Protein 1RMD (pdb70)

Nearest PDB structures (foldseek):
  1rmd-assembly1_A-2  TM=1.009E+00  e=1.173E-24  Mus musculus
  3hcs-assembly1_A  TM=9.233E-01  e=1.799E-08  Homo sapiens
  3hcu-assembly1_A  TM=8.836E-01  e=3.910E-08  Homo sapiens
  5vnz-assembly2_D  TM=9.009E-01  e=2.393E-07  Danio rerio
  5vo0-assembly1_A  TM=9.002E-01  e=2.906E-07  Danio rerio

Solvent-accessible surface area: 7876 Å² total; per-residue (Å²): 147,27,60,184,120,17,37,32,35,170,32,14,32,75,146,61,99,79,158,63,36,116,45,0,9,0,59,43,29,130,25,4,5,36,83,16,1,38,4,75,32,155,57,24,0,0,94,95,8,0,70,110,13,11,163,88,155,26,38,131,1,56,51,46,189,148,71,2,99,70,122,51,24,118,71,6,107,140,76,41,36,68,89,4,48,61,9,76,0,89,9,87,38,171,133,28,143,88,85,15,18,32,119,117,19,115,115,24,60,82,70,63,202,122,121,216

B-factor: mean 28.72, std 13.35, range [2.81, 78.48]

Sequence (116 aa):
NCSKIHLSTKLLAVDFPAHFVKSISCQICEHILADPVETSCKHLFCRICILRCLKVMGSYCPSCRYPCFPTDLESPVKSFLNILNSLMVKCPAQDCNEEVSLEKYNHHVSSHKESK

InterPro domains:
  IPR001841 Zinc finger, RING-type [PS50089] (290-329)
  IPR001841 Zinc finger, RING-type [SM00184] (290-328)
  IPR013083 Zinc finger, RING/FYVE/PHD-type [G3DSA:3.30.40.10] (265-350)
  IPR017907 Zinc finger, RING-type, conserved site [PS00518] (305-314)
  IPR018957 Zinc finger, C3HC4 RING-type [PF00097] (290-328)
  IPR019485 V(D)J recombination-activating protein 1, Zinc finger [PF10426] (351-380)
  IPR019485 V(D)J recombination-activating protein 1, Zinc finger [PS51765] (351-380)
  IPR023336 RAG nonamer-binding domain [PF12940] (387-457)
  IPR023336 RAG nonamer-binding domain [PS51487] (389-456)
  IPR024627 V(D)J recombination-activating protein 1 [PTHR11539] (1-1040)
  IPR035714 RAG1 importin-binding [PF12560] (12-288)
  IPR036236 Zinc finger C2H2 superfamily [SSF57667] (351-380)
  IPR058552 V(D)J recombination-activating protein 1, DNA-binding domain [PF26024] (459-517)
  IPR058553 V(D)J recombination-activating protein 1, pre-RNase H domain [PF26025] (518-591)
  IPR058554 V(D)J recombination-activating protein 1, RNase H domain [PF26100] (593-723)
  IPR058555 V(D)J recombination-activating protein 1, ZnC2 domain [PF26101] (725-787)
  IPR058556 V(D)J recombination-activating protein 1, ZnH2 domain [PF26104] (789-951)
  IPR05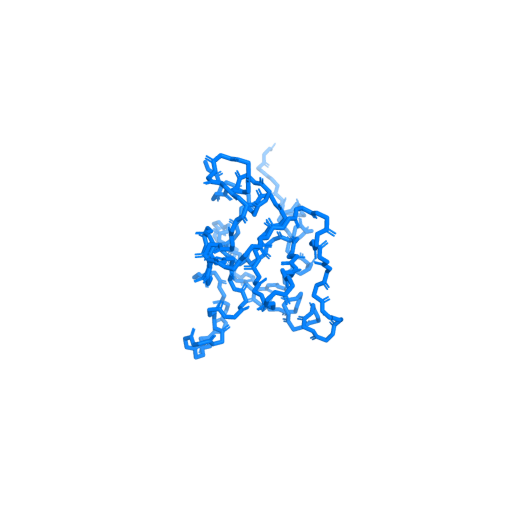8557 V(D)J recombination-activating protein 1, C-terminal domain [PF26105] (959-1012)
  IPR058558 V(D)J recombination-activating protein 1, RING finger, HC subclass [cd16530] (286-331)

GO terms:
  GO:0045582 positive regulation of T cell differentiation (P, IMP)
  GO:0004842 ubiquitin-protein transferase activity (F, IDA)
  GO:0005634 nucleus (C, IDA)
  GO:0008270 zinc ion binding (F, IDA)
  GO:0042393 histone binding (F, IDA)
  GO:0042803 protein homodimerization activity (F, IDA)
  GO:0043565 sequence-specific DNA binding (F, IDA)
  GO:0051865 protein autoubiquitination (P, IDA)
  GO:0002331 pre-B cell allelic exclusion (P, IMP)
  GO:0043565 sequence-specific DNA binding (F, IMP)
  GO:0004519 endonuclease activity (F, IMP)
  GO:0030183 B cell differentiation (P, IMP)
  GO:0033077 T cell differentiation in thymus (P, IMP)
  GO:0033151 V(D)J recombination (P, IMP)
  GO:0046872 metal ion binding (F, IMP)
  GO:0005515 protein binding (F, IPI)
  GO:0061630 ubiquitin protein ligase activity (F, IDA)
  GO:0030183 B cell differentiation (P, IDA)
  GO:0043029 T cell homeostasis (P, IGI)
  GO:0045580 regulation of T cell differentiation (P, IGI)

CATH classification: 3.30.40.10 (+1 more: 3.30.160.60)

Foldseek 3Di:
DCPVVFAALVQFPDDDDVVVLVQQAAPQPRTRADCWWAWPVGHIHRLVRVVVCCPVPHQADPVPGHGTDNVRTHGPDPVVVVVSQATWGADPPPPDGDIGGNVCVVVVVVPDDDDD

Radius of gyration: 15.53 Å; Cα contacts (8 Å, |Δi|>4): 153; chains: 1; bounding box: 36×28×44 Å

Structure (mmCIF, N/CA/C/O backbone):
data_1RMD
#
_entry.id   1RMD
#
_cell.length_a   57.580
_cell.length_b   57.580
_cell.length_c   98.430
_cell.angle_alpha   90.00
_cell.angle_beta   90.00
_cell.angle_gamma   120.00
#
_symmetry.space_group_name_H-M   'P 32 2 1'
#
loop_
_entity.id
_entity.type
_entity.pdbx_description
1 polymer RAG1
2 non-polymer 'ZINC ION'
3 water water
#
loop_
_atom_site.group_PDB
_atom_site.id
_atom_site.type_symbol
_atom_site.label_atom_id
_atom_site.label_alt_id
_atom_site.label_comp_id
_atom_site.label_asym_id
_atom_site.label_entity_id
_atom_site.label_seq_id
_atom_site.pdbx_PDB_ins_code
_atom_site.Cartn_x
_atom_site.Cartn_y
_atom_site.Cartn_z
_atom_site.occupancy
_atom_site.B_iso_or_equiv
_atom_site.auth_seq_id
_atom_site.auth_comp_id
_atom_site.auth_asym_id
_atom_site.auth_atom_id
_atom_site.pdbx_PDB_model_num
ATOM 1 N N . ASN A 1 1 ? 0.736 27.946 53.948 1.00 37.25 1 ASN A N 1
ATOM 2 C CA . ASN A 1 1 ? 0.517 27.822 52.473 1.00 36.11 1 ASN A CA 1
ATOM 3 C C . ASN A 1 1 ? -0.262 28.992 51.864 1.00 33.55 1 ASN A C 1
ATOM 4 O O . ASN A 1 1 ? -0.528 29.997 52.539 1.00 33.59 1 ASN A O 1
ATOM 9 N N . CYS A 1 2 ? -0.610 28.869 50.581 1.00 28.40 2 CYS A N 1
ATOM 10 C CA . CYS A 1 2 ? -1.380 29.916 49.897 1.00 28.25 2 CYS A CA 1
ATOM 11 C C . CYS A 1 2 ? -2.842 29.920 50.343 1.00 26.42 2 CYS A C 1
ATOM 12 O O . CYS A 1 2 ? -3.631 30.761 49.917 1.00 27.83 2 CYS A O 1
ATOM 15 N N . SER A 1 3 ? -3.192 28.949 51.180 1.00 25.33 3 SER A N 1
ATOM 16 C CA . SER A 1 3 ? -4.537 28.800 51.725 1.00 25.26 3 SER A CA 1
ATOM 17 C C . SER A 1 3 ? -4.828 29.958 52.680 1.00 24.36 3 SER A C 1
ATOM 18 O O . SER A 1 3 ? -5.990 30.273 52.955 1.00 24.59 3 SER A O 1
ATOM 21 N N . LYS A 1 4 ? -3.765 30.578 53.186 1.00 24.65 4 LYS A N 1
ATOM 22 C CA . LYS A 1 4 ? -3.868 31.729 54.098 1.00 26.89 4 LYS A CA 1
ATOM 23 C C . LYS A 1 4 ? -4.240 32.978 53.319 1.00 27.65 4 LYS A C 1
ATOM 24 O O . LYS A 1 4 ? -4.723 33.954 53.896 1.00 27.77 4 LYS A O 1
ATOM 30 N N . ILE A 1 5 ? -3.965 32.943 52.016 1.00 26.14 5 ILE A N 1
ATOM 31 C CA . ILE A 1 5 ? -4.198 34.069 51.130 1.00 26.27 5 ILE A CA 1
ATOM 32 C C . ILE A 1 5 ? -5.186 33.814 49.995 1.00 26.60 5 ILE A C 1
ATOM 33 O O . ILE A 1 5 ? -5.635 34.767 49.335 1.00 21.76 5 ILE A O 1
ATOM 38 N N . HIS A 1 6 ? -5.517 32.540 49.771 1.00 25.18 6 HIS A N 1
ATOM 39 C CA . HIS A 1 6 ? -6.431 32.157 48.697 1.00 22.43 6 HIS A CA 1
ATOM 40 C C . HIS A 1 6 ? -7.803 31.677 49.167 1.00 20.05 6 HIS A C 1
ATOM 41 O O . HIS A 1 6 ? -7.946 31.192 50.281 1.00 14.95 6 HIS A O 1
ATOM 48 N N . LEU A 1 7 ? -8.815 31.839 48.318 1.00 15.72 7 LEU A N 1
ATOM 49 C CA . LEU A 1 7 ? -10.157 31.405 48.662 1.00 20.87 7 LEU A CA 1
ATOM 50 C C . LEU A 1 7 ? -10.457 29.988 48.136 1.00 21.13 7 LEU A C 1
ATOM 51 O O . LEU A 1 7 ? -10.072 29.643 47.015 1.00 20.29 7 LEU A O 1
ATOM 56 N N . SER A 1 8 ? -11.105 29.168 48.966 1.00 16.69 8 SER A N 1
ATOM 57 C CA . SER A 1 8 ? -11.479 27.798 48.601 1.00 14.82 8 SER A CA 1
ATOM 58 C C . SER A 1 8 ? -12.720 27.839 47.729 1.00 17.01 8 SER A C 1
ATOM 59 O O . SER A 1 8 ? -13.635 28.642 47.978 1.00 18.20 8 SER A O 1
ATOM 62 N N . THR A 1 9 ? -12.794 26.958 46.736 1.00 14.02 9 THR A N 1
ATOM 63 C CA . THR A 1 9 ? -13.961 26.958 45.877 1.00 14.95 9 THR A CA 1
ATOM 64 C C . THR A 1 9 ? -15.260 26.583 46.626 1.00 17.29 9 THR A C 1
ATOM 65 O O . THR A 1 9 ? -16.373 26.810 46.127 1.00 19.28 9 THR A O 1
ATOM 69 N N . LYS A 1 10 ? -15.145 26.061 47.838 1.00 16.13 10 LYS A N 1
ATOM 70 C CA . LYS A 1 10 ? -16.353 25.698 48.550 1.00 21.31 10 LYS A CA 1
ATOM 71 C C . LYS A 1 10 ? -17.042 26.947 49.091 1.00 19.86 10 LYS A C 1
ATOM 72 O O . LYS A 1 10 ? -18.159 26.860 49.595 1.00 21.29 10 LYS 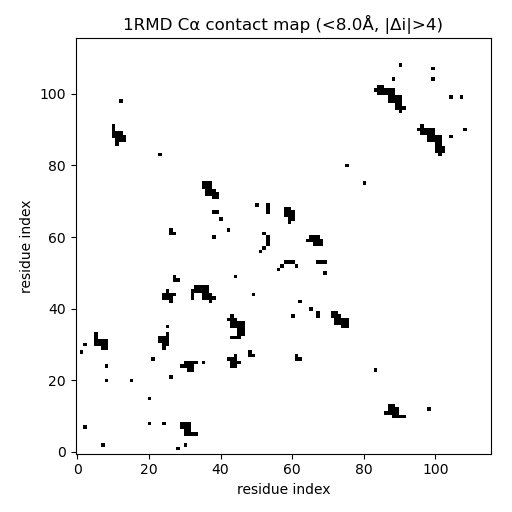A O 1
ATOM 78 N N . LEU A 1 11 ? -16.404 28.113 48.943 1.00 17.01 11 LEU A N 1
ATOM 79 C CA . LEU A 1 11 ? -17.018 29.358 49.388 1.00 16.12 11 LEU A CA 1
ATOM 80 C C . LEU A 1 11 ? -17.931 29.934 48.303 1.00 20.10 11 LEU A C 1
ATOM 81 O O . LEU A 1 11 ? -18.604 30.946 48.521 1.00 15.13 11 LEU A O 1
ATOM 86 N N . LEU A 1 12 ? -17.952 29.293 47.130 1.00 21.46 12 LEU A N 1
ATOM 87 C CA . LEU A 1 12 ? -18.799 29.750 46.024 1.00 19.76 12 LEU A CA 1
ATOM 88 C C . LEU A 1 12 ? -20.258 29.611 46.414 1.00 22.19 12 LEU A C 1
ATOM 89 O O . LEU A 1 12 ? -20.693 28.546 46.865 1.00 18.17 12 LEU A O 1
ATOM 94 N N . ALA A 1 13 ? -21.016 30.681 46.210 1.00 21.09 13 ALA A N 1
ATOM 95 C CA . ALA A 1 13 ? -22.434 30.692 46.526 1.00 23.83 13 ALA A CA 1
ATOM 96 C C . ALA A 1 13 ? -23.206 29.716 45.653 1.00 25.32 13 ALA A C 1
ATOM 97 O O . ALA A 1 13 ? -24.001 28.914 46.136 1.00 27.91 13 ALA A O 1
ATOM 99 N N . VAL A 1 14 ? -22.959 29.789 44.358 1.00 24.82 14 VAL A N 1
ATOM 100 C CA . VAL A 1 14 ? -23.652 28.954 43.399 1.00 25.61 14 VAL A CA 1
ATOM 101 C C . VAL A 1 14 ? -23.058 27.569 43.247 1.00 24.14 14 VAL A C 1
ATOM 102 O O . VAL A 1 14 ? -21.842 27.409 43.246 1.00 25.49 14 VAL A O 1
ATOM 106 N N . ASP A 1 15 ? -23.925 26.580 43.060 1.00 22.37 15 ASP A N 1
ATOM 107 C CA . ASP A 1 15 ? -23.492 25.199 42.858 1.00 24.36 15 ASP A CA 1
ATOM 108 C C . ASP A 1 15 ? -23.260 24.916 41.355 1.00 23.63 15 ASP A C 1
ATOM 109 O O . ASP A 1 15 ? -24.094 24.284 40.681 1.00 25.06 15 ASP A O 1
ATOM 114 N N . PHE A 1 16 ? -22.118 25.354 40.835 1.00 19.65 16 PHE A N 1
ATOM 115 C CA . PHE A 1 16 ? -21.792 25.184 39.412 1.00 18.42 16 PHE A CA 1
ATOM 116 C C . PHE A 1 16 ? -21.395 23.749 39.012 1.00 17.84 16 PHE A C 1
ATOM 117 O O . PHE A 1 16 ? -21.055 22.930 39.880 1.00 16.49 16 PHE A O 1
ATOM 125 N N . PRO A 1 17 ? -21.451 23.414 37.691 1.00 15.95 17 PRO A N 1
ATOM 126 C CA . PRO A 1 17 ? -21.067 22.067 37.192 1.00 9.51 17 PRO A CA 1
ATOM 127 C C . PRO A 1 17 ? -19.575 21.907 37.512 1.00 13.85 17 PRO A C 1
ATOM 128 O O . PRO A 1 17 ? -18.854 22.914 37.570 1.00 14.71 17 PRO A O 1
ATOM 132 N N . ALA A 1 18 ? -19.106 20.677 37.727 1.00 11.55 18 ALA A N 1
ATOM 133 C CA . ALA A 1 18 ? -17.702 20.468 38.119 1.00 13.58 18 ALA A CA 1
ATOM 134 C C . ALA A 1 18 ? -16.620 20.945 37.149 1.00 12.16 18 ALA A C 1
ATOM 135 O O . ALA A 1 18 ? -15.547 21.409 37.594 1.00 11.21 18 ALA A O 1
ATOM 137 N N . HIS A 1 19 ? -16.872 20.833 35.846 1.00 4.09 19 HIS A N 1
ATOM 138 C CA . HIS A 1 19 ? -15.852 21.259 34.893 1.00 6.69 19 HIS A CA 1
ATOM 139 C C . HIS A 1 19 ? -15.730 22.774 34.877 1.00 9.50 19 HIS A C 1
ATOM 140 O O . HIS A 1 19 ? -14.634 23.300 34.702 1.00 13.04 19 HIS A O 1
ATOM 147 N N . PHE A 1 20 ? -16.824 23.473 35.162 1.00 8.11 20 PHE A N 1
ATOM 148 C CA . PHE A 1 20 ? -16.767 24.922 35.196 1.00 13.45 20 PHE A CA 1
ATOM 149 C C . PHE A 1 20 ? -15.997 25.352 36.453 1.00 14.14 20 PHE A C 1
ATOM 150 O O . PHE A 1 20 ? -15.194 26.282 36.402 1.00 13.12 20 PHE A O 1
ATOM 158 N N . VAL A 1 21 ? -16.253 24.682 37.573 1.00 12.16 21 VAL A N 1
ATOM 159 C CA . VAL A 1 21 ? -15.570 24.996 38.811 1.00 13.87 21 VAL A CA 1
ATOM 160 C C . VAL A 1 21 ? -14.059 24.831 38.618 1.00 19.59 21 VAL A C 1
ATOM 161 O O . VAL A 1 21 ? -13.233 25.612 39.139 1.00 15.82 21 VAL A O 1
ATOM 165 N N . LYS A 1 22 ? -13.713 23.783 37.880 1.00 18.69 22 LYS A N 1
ATOM 166 C CA . LYS A 1 22 ? -12.330 23.463 37.587 1.00 19.48 22 LYS A CA 1
ATOM 167 C C . LYS A 1 22 ? -11.679 24.575 36.725 1.00 19.02 22 LYS A C 1
ATOM 168 O O . LYS A 1 22 ? -10.495 24.933 36.920 1.00 10.21 22 LYS A O 1
ATOM 174 N N . SER A 1 23 ? -12.484 25.141 35.815 1.00 14.81 23 SER A N 1
ATOM 175 C CA . SER A 1 23 ? -12.033 26.192 34.902 1.00 15.27 23 SER A CA 1
ATOM 176 C C . SER A 1 23 ? -11.653 27.479 35.607 1.00 15.56 23 SER A C 1
ATOM 177 O O . SER A 1 23 ? -10.838 28.218 35.098 1.00 9.87 23 SER A O 1
ATOM 180 N N . ILE A 1 24 ? -12.270 27.772 36.750 1.00 14.87 24 ILE A N 1
ATOM 181 C CA . ILE A 1 24 ? -11.922 28.993 37.466 1.00 10.74 24 ILE A CA 1
ATOM 182 C C . ILE A 1 24 ? -10.986 28.758 38.656 1.00 12.38 24 ILE A C 1
ATOM 183 O O . ILE A 1 24 ? -10.775 29.659 39.483 1.00 13.44 24 ILE A O 1
ATOM 188 N N . SER A 1 25 ? -10.427 27.546 38.727 1.00 11.49 25 SER A N 1
ATOM 189 C CA . SER A 1 25 ? -9.492 27.156 39.790 1.00 15.12 25 SER A CA 1
ATOM 190 C C . SER A 1 25 ? -8.010 27.110 39.327 1.00 14.28 25 SER A C 1
ATOM 191 O O . SER A 1 25 ? -7.709 26.885 38.159 1.00 13.70 25 SER A O 1
ATOM 194 N N . CYS A 1 26 ? -7.093 27.347 40.253 1.00 15.10 26 CYS A N 1
ATOM 195 C CA . CYS A 1 26 ? -5.668 27.287 39.953 1.00 17.94 26 CYS A CA 1
ATOM 196 C C . CYS A 1 26 ? -5.309 25.814 39.806 1.00 18.73 26 CYS A C 1
ATOM 197 O O . CYS A 1 26 ? -5.532 25.030 40.716 1.00 18.49 26 CYS A O 1
ATOM 200 N N . GLN A 1 27 ? -4.737 25.436 38.667 1.00 26.19 27 GLN A N 1
ATOM 201 C CA . GLN A 1 27 ? -4.403 24.027 38.423 1.00 26.18 27 GLN A CA 1
ATOM 202 C C . GLN A 1 27 ? -3.303 23.405 39.287 1.00 25.49 27 GLN A C 1
ATOM 203 O O . GLN A 1 27 ? -3.081 22.195 39.229 1.00 26.55 27 GLN A O 1
ATOM 209 N N . ILE A 1 28 ? -2.654 24.237 40.103 1.00 23.88 28 ILE A N 1
ATOM 210 C CA . ILE A 1 28 ? -1.632 23.791 41.058 1.00 19.87 28 ILE A CA 1
ATOM 211 C C . ILE A 1 28 ? -2.243 23.732 42.472 1.00 16.76 28 ILE A C 1
ATOM 212 O O . ILE A 1 28 ? -2.452 22.670 43.009 1.00 16.39 28 ILE A O 1
ATOM 217 N N . CYS A 1 29 ? -2.602 24.882 43.023 1.00 19.20 29 CYS A N 1
ATOM 218 C CA . CYS A 1 29 ? -3.154 24.959 44.361 1.00 19.74 29 CYS A CA 1
ATOM 219 C C . CYS A 1 29 ? -4.640 24.635 44.509 1.00 22.70 29 CYS A C 1
ATOM 220 O O . CYS A 1 29 ? -5.101 24.404 45.626 1.00 28.44 29 CYS A O 1
ATOM 223 N N . GLU A 1 30 ? -5.389 24.619 43.407 1.00 22.26 30 GLU A N 1
ATOM 224 C CA . GLU A 1 30 ? -6.834 24.320 43.438 1.00 21.68 30 GLU A CA 1
ATOM 225 C C . GLU A 1 30 ? -7.766 25.358 44.070 1.00 20.23 30 GLU A C 1
ATOM 226 O O . GLU A 1 30 ? -8.969 25.140 44.201 1.00 19.73 30 GLU A O 1
ATOM 232 N N . HIS A 1 31 ? -7.225 26.494 44.470 1.00 18.27 31 HIS A N 1
ATOM 233 C CA . HIS A 1 31 ? -8.075 27.527 45.049 1.00 20.61 31 HIS A CA 1
ATOM 234 C C . HIS A 1 31 ? -8.700 28.317 43.897 1.00 19.02 31 HIS A C 1
ATOM 235 O O . HIS A 1 31 ? -8.405 28.037 42.722 1.00 20.78 31 HIS A O 1
ATOM 242 N N . ILE A 1 32 ? -9.596 29.254 44.214 1.00 13.80 32 ILE A N 1
ATOM 243 C CA . ILE A 1 32 ? -10.150 30.108 43.160 1.00 16.38 32 ILE A CA 1
ATOM 244 C C . ILE A 1 32 ? -8.932 30.925 42.662 1.00 19.63 32 ILE A C 1
ATOM 245 O O . ILE A 1 32 ? -8.165 31.474 43.477 1.00 16.35 32 ILE A O 1
ATOM 250 N N . LEU A 1 33 ? -8.707 30.958 41.352 1.00 18.06 33 LEU A N 1
ATOM 251 C CA . LEU A 1 33 ? -7.554 31.704 40.813 1.00 19.44 33 LEU A CA 1
ATOM 252 C C . LEU A 1 33 ? -7.363 33.088 41.448 1.00 17.05 33 LEU A C 1
ATOM 253 O O . LEU A 1 33 ? -8.299 33.892 41.526 1.00 15.30 33 LEU A O 1
ATOM 258 N N . ALA A 1 34 ? -6.150 33.366 41.898 1.00 13.30 34 ALA A N 1
ATOM 259 C CA . ALA A 1 34 ? -5.869 34.673 42.479 1.00 18.80 34 ALA A CA 1
ATOM 260 C C . ALA A 1 34 ? -4.801 35.234 41.573 1.00 15.86 34 ALA A C 1
ATOM 261 O O . ALA A 1 34 ? -3.718 34.671 41.507 1.00 24.18 34 ALA A O 1
ATOM 263 N N . ASP A 1 35 ? -5.107 36.315 40.858 1.00 20.29 35 ASP A N 1
ATOM 264 C CA . ASP A 1 35 ? -4.176 36.951 39.896 1.00 20.17 35 ASP A CA 1
ATOM 265 C C . ASP A 1 35 ? -3.783 35.914 38.870 1.00 20.39 35 ASP A C 1
ATOM 266 O O . ASP A 1 35 ? -2.612 35.524 38.779 1.00 22.70 35 ASP A O 1
ATOM 271 N N . PRO A 1 36 ? -4.756 35.443 38.066 1.00 21.38 36 PRO A N 1
ATOM 272 C CA . PRO A 1 36 ? -4.501 34.417 37.041 1.00 18.55 36 PRO A CA 1
ATOM 273 C C . PRO A 1 36 ? -3.610 34.824 35.890 1.00 18.95 36 PRO A C 1
ATOM 274 O O . PRO A 1 36 ? -3.603 35.973 35.480 1.00 21.40 36 PRO A O 1
ATOM 278 N N . VAL A 1 37 ? -2.799 33.882 35.428 1.00 20.68 37 VAL A N 1
ATOM 279 C CA . VAL A 1 37 ? -1.947 34.084 34.255 1.00 21.35 37 VAL A CA 1
ATOM 280 C C . VAL A 1 37 ? -2.174 32.846 33.423 1.00 21.04 37 VAL A C 1
ATOM 281 O O . VAL A 1 37 ? -2.422 31.749 33.959 1.00 23.19 37 VAL A O 1
ATOM 285 N N . GLU A 1 38 ? -2.061 33.012 32.116 1.00 17.58 38 GLU A N 1
ATOM 286 C CA . GLU A 1 38 ? -2.278 31.936 31.175 1.00 19.30 38 GLU A CA 1
ATOM 287 C C . GLU A 1 38 ? -0.993 31.538 30.455 1.00 21.62 38 GLU A C 1
ATOM 288 O O . GLU A 1 38 ? -0.243 32.397 29.950 1.00 21.10 38 GLU A O 1
ATOM 294 N N . THR A 1 39 ? -0.738 30.232 30.447 1.00 21.55 39 THR A N 1
ATOM 295 C CA . THR A 1 39 ? 0.425 29.668 29.779 1.00 19.90 39 THR A CA 1
ATOM 296 C C . THR A 1 39 ? 0.146 29.637 28.284 1.00 21.50 39 THR A C 1
ATOM 297 O O . THR A 1 39 ? -1.011 29.753 27.864 1.00 22.45 39 THR A O 1
ATOM 301 N N . SER A 1 40 ? 1.197 29.461 27.483 1.00 22.60 40 SER A N 1
ATOM 302 C CA . SER A 1 40 ? 1.056 29.395 26.025 1.00 23.23 40 SER A CA 1
ATOM 303 C C . SER A 1 40 ? 0.045 28.297 25.658 1.00 23.52 40 SER A C 1
ATOM 304 O O . SER A 1 40 ? -0.776 28.461 24.735 1.00 22.19 40 SER A O 1
ATOM 307 N N . CYS A 1 41 ? 0.026 27.246 26.478 1.00 19.73 41 CYS A N 1
ATOM 308 C CA . CYS A 1 41 ? -0.877 26.124 26.283 1.00 19.74 41 CYS A CA 1
ATOM 309 C C . CYS A 1 41 ? -2.305 26.333 26.836 1.00 19.27 41 CYS A C 1
ATOM 310 O O . CYS A 1 41 ? -3.059 25.371 26.992 1.00 20.45 41 CYS A O 1
ATOM 313 N N . LYS A 1 42 ? -2.668 27.583 27.129 1.00 18.23 42 LYS A N 1
ATOM 314 C CA . LYS A 1 42 ? -4.013 27.943 27.604 1.00 17.75 42 LYS A CA 1
ATOM 315 C C . LYS A 1 42 ? -4.465 27.380 28.951 1.00 19.11 42 LYS A C 1
ATOM 316 O O . LYS A 1 42 ? -5.652 27.147 29.174 1.00 19.36 42 LYS A O 1
ATOM 322 N N . HIS A 1 43 ? -3.526 27.142 29.845 1.00 18.89 43 HIS A N 1
ATOM 323 C CA . HIS A 1 43 ? -3.867 26.644 31.152 1.00 13.21 43 HIS A CA 1
ATOM 324 C C . HIS A 1 43 ? -3.701 27.762 32.182 1.00 17.36 43 HIS A C 1
ATOM 325 O O . HIS A 1 43 ? -2.844 28.627 32.026 1.00 14.21 43 HIS A O 1
ATOM 332 N N . LEU A 1 44 ? -4.509 27.730 33.244 1.00 16.82 44 LEU A N 1
ATOM 333 C CA . LEU A 1 44 ? -4.480 28.773 34.273 1.00 18.28 44 LEU A CA 1
ATOM 334 C C . LEU A 1 44 ? -3.873 28.426 35.644 1.00 16.73 44 LEU A C 1
ATOM 335 O O . LEU A 1 44 ? -4.034 27.313 36.138 1.00 19.42 44 LEU A O 1
ATOM 340 N N . PHE A 1 45 ? -3.162 29.387 36.234 1.00 15.07 45 PHE A N 1
ATOM 341 C CA . PHE A 1 45 ? -2.525 29.248 37.562 1.00 17.27 45 PHE A CA 1
ATOM 342 C C . PHE A 1 45 ? -2.378 30.640 38.184 1.00 18.21 45 PHE A C 1
ATOM 343 O O . PHE A 1 45 ? -2.218 31.630 37.460 1.00 19.09 45 PHE A O 1
ATOM 351 N N . CYS A 1 46 ? -2.420 30.719 39.519 1.00 20.99 46 CYS A N 1
ATOM 352 C CA . CYS A 1 46 ? -2.234 32.000 40.216 1.00 20.09 46 CYS A CA 1
ATOM 353 C C . CYS A 1 46 ? -0.801 32.391 39.860 1.00 20.75 46 CYS A C 1
ATOM 354 O O . CYS A 1 46 ? 0.074 31.523 39.862 1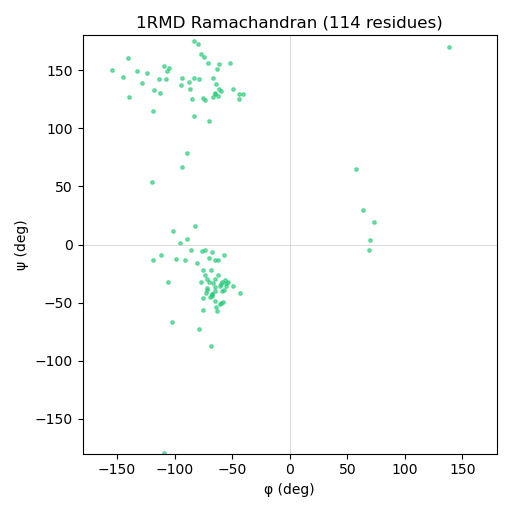.00 20.57 46 CYS A O 1
ATOM 357 N N . ARG A 1 47 ? -0.551 33.668 39.561 1.00 25.00 47 ARG A N 1
ATOM 358 C CA . ARG A 1 47 ? 0.812 34.143 39.234 1.00 26.48 47 ARG A CA 1
ATOM 359 C C . ARG A 1 47 ? 1.910 33.579 40.156 1.00 24.57 47 ARG A C 1
ATOM 360 O O . ARG A 1 47 ? 2.965 33.198 39.675 1.00 26.66 47 ARG A O 1
ATOM 368 N N . ILE A 1 48 ? 1.672 33.497 41.465 1.00 23.36 48 ILE A N 1
ATOM 369 C CA . ILE A 1 48 ? 2.707 32.978 42.343 1.00 27.21 48 ILE A CA 1
ATOM 370 C C . ILE A 1 48 ? 2.853 31.474 42.300 1.00 28.50 48 ILE A C 1
ATOM 371 O O . ILE A 1 48 ? 3.955 30.951 42.464 1.00 34.52 48 ILE A O 1
ATOM 376 N N . CYS A 1 49 ? 1.760 30.761 42.077 1.00 26.91 49 CYS A N 1
ATOM 377 C CA . CYS A 1 49 ? 1.864 29.304 42.086 1.00 25.29 49 CYS A CA 1
ATOM 378 C C . CYS A 1 49 ? 2.685 28.775 40.920 1.00 26.44 49 CYS A C 1
ATOM 379 O O . CYS A 1 49 ? 3.556 27.914 41.101 1.00 25.67 49 CYS A O 1
ATOM 382 N N . ILE A 1 50 ? 2.449 29.347 39.745 1.00 24.93 50 ILE A N 1
ATOM 383 C CA . ILE A 1 50 ? 3.146 28.909 38.546 1.00 27.53 50 ILE A CA 1
ATOM 384 C C . ILE A 1 50 ? 4.648 29.267 38.550 1.00 28.72 50 ILE A C 1
ATOM 385 O O . ILE A 1 50 ? 5.490 28.405 38.303 1.00 26.01 50 ILE A O 1
ATOM 390 N N . LEU A 1 51 ? 4.982 30.494 38.935 1.00 29.33 51 LEU A N 1
ATOM 391 C CA . LEU A 1 51 ? 6.378 30.902 38.963 1.00 31.12 51 LEU A CA 1
ATOM 392 C C . LEU A 1 51 ? 7.209 30.029 39.902 1.00 35.28 51 LEU A C 1
ATOM 393 O O . LEU A 1 51 ? 8.375 29.755 39.628 1.00 34.50 51 LEU A O 1
ATOM 398 N N . ARG A 1 52 ? 6.620 29.575 41.001 1.00 35.46 52 ARG A N 1
ATOM 399 C CA . ARG A 1 52 ? 7.388 28.749 41.910 1.00 38.24 52 ARG A CA 1
ATOM 400 C C . ARG A 1 52 ? 7.621 27.378 41.295 1.00 40.47 52 ARG A C 1
ATOM 401 O O . ARG A 1 52 ? 8.706 26.821 41.419 1.00 42.43 52 ARG A O 1
ATOM 409 N N . CYS A 1 53 ? 6.612 26.845 40.612 1.00 42.51 53 CYS A N 1
ATOM 410 C CA . CYS A 1 53 ? 6.720 25.521 39.990 1.00 43.46 53 CYS A CA 1
ATOM 411 C C . CYS A 1 53 ? 7.727 25.509 38.865 1.00 41.90 53 CYS A C 1
ATOM 412 O O . CYS A 1 53 ? 8.365 24.492 38.611 1.00 40.70 53 CYS A O 1
ATOM 415 N N . LEU A 1 54 ? 7.834 26.637 38.171 1.00 42.28 54 LEU A N 1
ATOM 416 C CA . LEU A 1 54 ? 8.768 26.768 37.063 1.00 44.14 54 LEU A CA 1
ATOM 417 C C . LEU A 1 54 ? 10.180 26.792 37.616 1.00 45.97 54 LEU A C 1
ATOM 418 O O . LEU A 1 54 ? 11.114 26.286 36.988 1.00 48.06 54 LEU A O 1
ATOM 423 N N . LYS A 1 55 ? 10.319 27.340 38.818 1.00 45.56 55 LYS A N 1
ATOM 424 C CA . LYS A 1 55 ? 11.620 27.400 39.451 1.00 46.97 55 LYS A CA 1
ATOM 425 C C . LYS A 1 55 ? 11.981 26.033 40.055 1.00 45.18 55 LYS A C 1
ATOM 426 O O . LYS A 1 55 ? 12.724 25.260 39.464 1.00 45.07 55 LYS A O 1
ATOM 432 N N . VAL A 1 56 ? 11.334 25.674 41.151 1.00 43.22 56 VAL A N 1
ATOM 433 C CA . VAL A 1 56 ? 11.646 24.424 41.825 1.00 42.41 56 VAL A CA 1
ATOM 434 C C . VAL A 1 56 ? 11.429 23.117 41.080 1.00 41.23 56 VAL A C 1
ATOM 435 O O . VAL A 1 56 ? 12.112 22.142 41.367 1.00 42.68 56 VAL A O 1
ATOM 439 N N . MET A 1 57 ? 10.520 23.091 40.111 1.00 42.94 57 MET A N 1
ATOM 440 C CA . MET A 1 57 ? 10.228 21.849 39.384 1.00 45.44 57 MET A CA 1
ATOM 441 C C . MET A 1 57 ? 10.748 21.717 37.956 1.00 44.98 57 MET A C 1
ATOM 442 O O . MET A 1 57 ? 11.046 20.610 37.500 1.00 46.05 57 MET A O 1
ATOM 447 N N . GLY A 1 58 ? 10.829 22.827 37.236 1.00 41.32 58 GLY A N 1
ATOM 448 C CA . GLY A 1 58 ? 11.302 22.749 35.873 1.00 37.27 58 GLY A CA 1
ATOM 449 C C . GLY A 1 58 ? 10.476 23.635 34.975 1.00 36.38 58 GLY A C 1
ATOM 450 O O . GLY A 1 58 ? 9.436 24.162 35.383 1.00 36.50 58 GLY A O 1
ATOM 451 N N . SER A 1 59 ? 10.941 23.798 33.744 1.00 33.03 59 SER A N 1
ATOM 452 C CA . SER A 1 59 ? 10.250 24.636 32.792 1.00 32.83 59 SER A CA 1
ATOM 453 C C . SER A 1 59 ? 9.283 23.853 31.914 1.00 32.98 59 SER A C 1
ATOM 454 O O . SER A 1 59 ? 9.468 23.725 30.698 1.00 31.09 59 SER A O 1
ATOM 457 N N . TYR A 1 60 ? 8.248 23.336 32.578 1.00 31.06 60 TYR A N 1
ATOM 458 C CA . TYR A 1 60 ? 7.176 22.566 31.961 1.00 29.69 60 TYR A CA 1
ATOM 459 C C . TYR A 1 60 ? 5.845 22.846 32.658 1.00 26.56 60 TYR A C 1
ATOM 460 O O . TYR A 1 60 ? 5.809 23.033 33.879 1.00 20.68 60 TYR A O 1
ATOM 469 N N . CYS A 1 61 ? 4.757 22.863 31.888 1.00 24.79 61 CYS A N 1
ATOM 470 C CA . CYS A 1 61 ? 3.415 23.127 32.424 1.00 19.81 61 CYS A CA 1
ATOM 471 C C . CYS A 1 61 ? 2.954 22.023 33.345 1.00 18.29 61 CYS A C 1
ATOM 472 O O . CYS A 1 61 ? 2.933 20.854 32.963 1.00 16.57 61 CYS A O 1
ATOM 475 N N . PRO A 1 62 ? 2.527 22.378 34.567 1.00 19.09 62 PRO A N 1
ATOM 476 C CA . PRO A 1 62 ? 2.062 21.358 35.516 1.00 20.38 62 PRO A CA 1
ATOM 477 C C . PRO A 1 62 ? 0.873 20.540 34.967 1.00 21.58 62 PRO A C 1
ATOM 478 O O . PRO A 1 62 ? 0.738 19.355 35.275 1.00 20.98 62 PRO A O 1
ATOM 482 N N . SER A 1 63 ? 0.027 21.175 34.152 1.00 22.27 63 SER A N 1
ATOM 483 C CA . SER A 1 63 ? -1.141 20.516 33.572 1.00 21.56 63 SER A CA 1
ATOM 484 C C . SER A 1 63 ? -0.806 19.559 32.443 1.00 25.34 63 SER A C 1
ATOM 485 O O . SER A 1 63 ? -1.155 18.374 32.508 1.00 26.08 63 SER A O 1
ATOM 488 N N . CYS A 1 64 ? -0.119 20.067 31.417 1.00 23.17 64 CYS A N 1
ATOM 489 C CA . CYS A 1 64 ? 0.198 19.247 30.253 1.00 21.55 64 CYS A CA 1
ATOM 490 C C . CYS A 1 64 ? 1.647 18.865 29.990 1.00 23.11 64 CYS A C 1
ATOM 491 O O . CYS A 1 64 ? 1.922 18.054 29.100 1.00 23.72 64 CYS A O 1
ATOM 494 N N . ARG A 1 65 ? 2.573 19.461 30.739 1.00 30.01 65 ARG A N 1
ATOM 495 C CA . ARG A 1 65 ? 4.011 19.156 30.629 1.00 30.85 65 ARG A CA 1
ATOM 496 C C . ARG A 1 65 ? 4.692 19.692 29.386 1.00 30.50 65 ARG A C 1
ATOM 497 O O . ARG A 1 65 ? 5.755 19.207 28.994 1.00 31.90 65 ARG A O 1
ATOM 505 N N . TYR A 1 66 ? 4.074 20.678 28.753 1.00 31.64 66 TYR A N 1
ATOM 506 C CA . TYR A 1 66 ? 4.632 21.292 27.540 1.00 33.68 66 TYR A CA 1
ATOM 507 C C . TYR A 1 66 ? 5.565 22.408 28.043 1.00 29.63 66 TYR A C 1
ATOM 508 O O . TYR A 1 66 ? 5.255 23.074 29.033 1.00 26.36 66 TYR A O 1
ATOM 517 N N . PRO A 1 67 ? 6.738 22.590 27.402 1.00 29.14 67 PRO A N 1
ATOM 518 C CA . PRO A 1 67 ? 7.694 23.631 27.818 1.00 27.79 67 PRO A CA 1
ATOM 519 C C . PRO A 1 67 ? 6.998 24.942 28.202 1.00 26.09 67 PRO A C 1
ATOM 520 O O . PRO A 1 67 ? 6.162 25.442 27.459 1.00 26.65 67 PRO A O 1
ATOM 524 N N . CYS A 1 68 ? 7.342 25.469 29.376 1.00 26.58 68 CYS A N 1
ATOM 525 C CA . CYS A 1 68 ? 6.721 26.673 29.903 1.00 27.32 68 CYS A CA 1
ATOM 526 C C . CYS A 1 68 ? 7.699 27.637 30.580 1.00 26.69 68 CYS A C 1
ATOM 527 O O . CYS A 1 68 ? 8.406 27.266 31.507 1.00 27.41 68 CYS A O 1
ATOM 530 N N . PHE A 1 69 ? 7.683 28.899 30.161 1.00 28.36 69 PHE A N 1
ATOM 531 C CA . PHE A 1 69 ? 8.584 29.892 30.728 1.00 30.91 69 PHE A CA 1
ATOM 532 C C . PHE A 1 69 ? 7.874 31.103 31.300 1.00 31.05 69 PHE A C 1
ATOM 533 O O . PHE A 1 69 ? 6.831 31.508 30.788 1.00 35.31 69 PHE A O 1
ATOM 541 N N . PRO A 1 70 ? 8.429 31.702 32.371 1.00 28.82 70 PRO A N 1
ATOM 542 C CA . PRO A 1 70 ? 7.874 32.887 33.040 1.00 30.13 70 PRO A CA 1
ATOM 543 C C . PRO A 1 70 ? 7.525 33.986 32.061 1.00 31.50 70 PRO A C 1
ATOM 544 O O . PRO A 1 70 ? 6.501 34.659 32.193 1.00 32.13 70 PRO A O 1
ATOM 548 N N . THR A 1 71 ? 8.351 34.092 31.031 1.00 31.78 71 THR A N 1
ATOM 549 C CA . THR A 1 71 ? 8.182 35.082 29.990 1.00 29.38 71 THR A CA 1
ATOM 550 C C . THR A 1 71 ? 6.962 34.818 29.084 1.00 29.03 71 THR A C 1
ATOM 551 O O . THR A 1 71 ? 6.535 35.689 28.329 1.00 24.30 71 THR A O 1
ATOM 555 N N . ASP A 1 72 ? 6.377 33.633 29.194 1.00 27.13 72 ASP A N 1
ATOM 556 C CA . ASP A 1 72 ? 5.204 33.272 28.397 1.00 29.51 72 ASP A CA 1
ATOM 557 C C . ASP A 1 72 ? 3.895 33.623 29.116 1.00 30.93 72 ASP A C 1
ATOM 558 O O . ASP A 1 72 ? 2.799 33.605 28.510 1.00 27.24 72 ASP A O 1
ATOM 563 N N . LEU A 1 73 ? 4.013 33.924 30.410 1.00 28.23 73 LEU A N 1
ATOM 564 C CA . LEU A 1 73 ? 2.840 34.183 31.238 1.00 28.33 73 LEU A CA 1
ATOM 565 C C . LEU A 1 73 ? 2.066 35.456 30.984 1.00 26.64 73 LEU A C 1
ATOM 566 O O . LEU A 1 73 ? 2.527 36.544 31.310 1.00 26.81 73 LEU A O 1
ATOM 571 N N . GLU A 1 74 ? 0.894 35.309 30.379 1.00 21.92 74 GLU A N 1
ATOM 572 C CA . GLU A 1 74 ? 0.051 36.448 30.083 1.00 22.24 74 GLU A CA 1
ATOM 573 C C . GLU A 1 74 ? -1.174 36.486 30.958 1.00 22.35 74 GLU A C 1
ATOM 574 O O . GLU A 1 74 ? -1.367 35.635 31.819 1.00 24.58 74 GLU A O 1
ATOM 580 N N . SER A 1 75 ? -2.002 37.495 30.745 1.00 22.82 75 SER A N 1
ATOM 581 C CA . SER A 1 75 ? -3.233 37.615 31.496 1.00 22.14 75 SER A CA 1
ATOM 582 C C . SER A 1 75 ? -4.354 36.958 30.684 1.00 22.64 75 SER A C 1
ATOM 583 O O . SER A 1 75 ? -4.324 36.979 29.457 1.00 18.26 75 SER A O 1
ATOM 586 N N . PRO A 1 76 ? -5.310 36.289 31.352 1.00 20.62 76 PRO A N 1
ATOM 587 C CA . PRO A 1 76 ? -6.406 35.658 30.608 1.00 17.77 76 PRO A CA 1
ATOM 588 C C . PRO A 1 76 ? -7.182 36.754 29.867 1.00 16.67 76 PRO A C 1
ATOM 589 O O . PRO A 1 76 ? -7.212 37.919 30.302 1.00 13.29 76 PRO A O 1
ATOM 593 N N . VAL A 1 77 ? -7.845 36.360 28.788 1.00 11.34 77 VAL A N 1
ATOM 594 C CA . VAL A 1 77 ? -8.646 37.263 27.983 1.00 14.67 77 VAL A CA 1
ATOM 595 C C . VAL A 1 77 ? -9.620 38.019 28.914 1.00 18.65 77 VAL A C 1
ATOM 596 O O . VAL A 1 77 ? -9.973 37.527 29.983 1.00 20.56 77 VAL A O 1
ATOM 600 N N . LYS A 1 78 ? -10.077 39.193 28.496 1.00 24.24 78 LYS A N 1
ATOM 601 C CA . LYS A 1 78 ? -10.962 40.016 29.327 1.00 23.92 78 LYS A CA 1
ATOM 602 C C . LYS A 1 78 ? -12.268 39.351 29.750 1.00 24.57 78 LYS A C 1
ATOM 603 O O . LYS A 1 78 ? -12.639 39.402 30.930 1.00 24.17 78 LYS A O 1
ATOM 609 N N . SER A 1 79 ? -12.975 38.770 28.774 1.00 23.81 79 SER A N 1
ATOM 610 C CA . SER A 1 79 ? -14.257 38.091 29.019 1.00 23.41 79 SER A CA 1
ATOM 611 C C . SER A 1 79 ? -14.163 36.994 30.051 1.00 22.05 79 SER A C 1
ATOM 612 O O . SER A 1 79 ? -15.150 36.707 30.721 1.00 24.71 79 SER A O 1
ATOM 615 N N . PHE A 1 80 ? -13.005 36.343 30.143 1.00 19.55 80 PHE A N 1
ATOM 616 C CA . PHE A 1 80 ? -12.838 35.299 31.150 1.00 19.16 80 PHE A CA 1
ATOM 617 C C . PHE A 1 80 ? -12.671 35.984 32.486 1.00 19.28 80 PHE A C 1
ATOM 618 O O . PHE A 1 80 ? -13.284 35.595 33.476 1.00 21.01 80 PHE A O 1
ATOM 626 N N . LEU A 1 81 ? -11.831 37.012 32.516 1.00 21.19 81 LEU A N 1
ATOM 627 C CA . LEU A 1 81 ? -11.635 37.761 33.751 1.00 19.00 81 LEU A CA 1
ATOM 628 C C . LEU A 1 81 ? -12.958 38.285 34.296 1.00 21.01 81 LEU A C 1
ATOM 629 O O . LEU A 1 81 ? -13.148 38.335 35.509 1.00 18.13 81 LEU A O 1
ATOM 634 N N . ASN A 1 82 ? -13.865 38.679 33.403 1.00 19.94 82 ASN A N 1
ATOM 635 C CA . ASN A 1 82 ? -15.165 39.195 33.829 1.00 23.79 82 ASN A CA 1
ATOM 636 C C . ASN A 1 82 ? -16.023 38.153 34.538 1.00 24.83 82 ASN A C 1
ATOM 637 O O . ASN A 1 82 ? -16.707 38.468 35.517 1.00 23.24 82 ASN A O 1
ATOM 642 N N . ILE A 1 83 ? -15.995 36.919 34.029 1.00 21.10 83 ILE A N 1
ATOM 643 C CA . ILE A 1 83 ? -16.761 35.813 34.604 1.00 17.8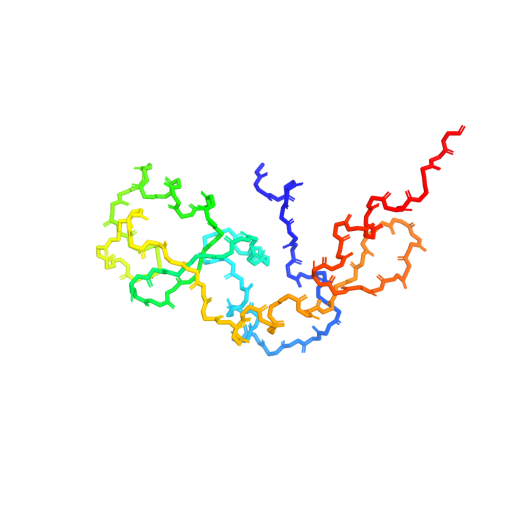3 83 ILE A CA 1
ATOM 644 C C . ILE A 1 83 ? -16.198 35.447 35.995 1.00 19.80 83 ILE A C 1
ATOM 645 O O . ILE A 1 83 ? -16.929 35.305 36.991 1.00 18.49 83 ILE A O 1
ATOM 650 N N . LEU A 1 84 ? -14.877 35.380 36.060 1.00 21.12 84 LEU A N 1
ATOM 651 C CA . LEU A 1 84 ? -14.164 35.077 37.286 1.00 21.52 84 LEU A CA 1
ATOM 652 C C . LEU A 1 84 ? -14.381 36.164 38.337 1.00 21.27 84 LEU A C 1
ATOM 653 O O . LEU A 1 84 ? -14.793 35.870 39.447 1.00 25.42 84 LEU A O 1
ATOM 658 N N . ASN A 1 85 ? -14.108 37.416 37.982 1.00 23.83 85 ASN A N 1
ATOM 659 C CA . ASN A 1 85 ? -14.250 38.539 38.921 1.00 25.37 85 ASN A CA 1
ATOM 660 C C . ASN A 1 85 ? -15.672 38.786 39.443 1.00 26.61 85 ASN A C 1
ATOM 661 O O . ASN A 1 85 ? -15.857 39.519 40.429 1.00 25.78 85 ASN A O 1
ATOM 666 N N . SER A 1 86 ? -16.656 38.148 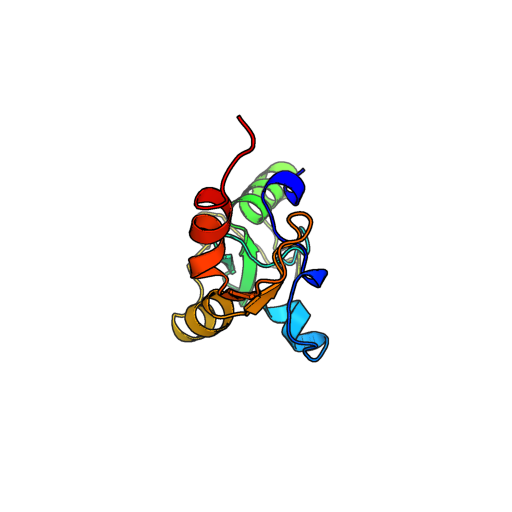38.800 1.00 25.88 86 SER A N 1
ATOM 667 C CA . SER A 1 86 ? -18.064 38.276 39.190 1.00 26.01 86 SER A CA 1
ATOM 668 C C . SER A 1 86 ? -18.624 37.152 40.054 1.00 24.39 86 SER A C 1
ATOM 669 O O . SER A 1 86 ? -19.730 37.286 40.598 1.00 22.44 86 SER A O 1
ATOM 672 N N . LEU A 1 87 ? -17.883 36.049 40.170 1.00 21.89 87 LEU A 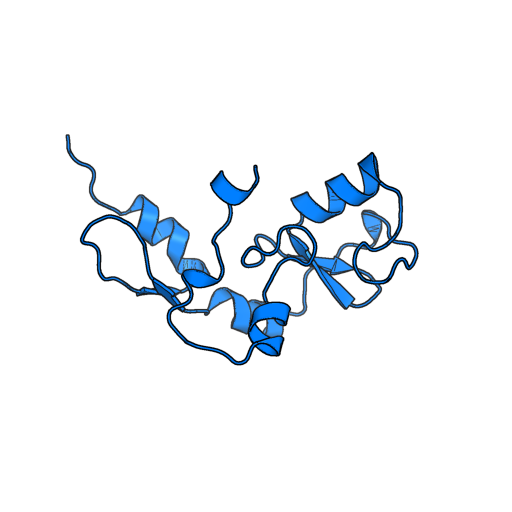N 1
ATOM 673 C CA . LEU A 1 87 ? -18.350 34.901 40.965 1.00 25.13 87 LEU A CA 1
ATOM 674 C C . LEU A 1 87 ? -18.838 35.333 42.363 1.00 25.74 87 LEU A C 1
ATOM 675 O O . LEU A 1 87 ? -18.181 36.122 43.048 1.00 29.50 87 LEU A O 1
ATOM 680 N N . MET A 1 88 ? -19.993 34.834 42.783 1.00 22.15 88 MET A N 1
ATOM 681 C CA . MET A 1 88 ? -20.480 35.204 44.098 1.00 21.50 88 MET A CA 1
ATOM 682 C C . MET A 1 88 ? -19.891 34.249 45.158 1.00 23.27 88 MET A C 1
ATOM 683 O O . MET A 1 88 ? -19.851 33.024 44.978 1.00 18.18 88 MET A O 1
ATOM 688 N N . VAL A 1 89 ? -19.396 34.809 46.252 1.00 21.49 89 VAL A N 1
ATOM 689 C CA . VAL A 1 89 ? -18.819 33.983 47.296 1.00 24.33 89 VAL A CA 1
ATOM 690 C C . VAL A 1 89 ? -19.399 34.279 48.686 1.00 23.95 89 VAL A C 1
ATOM 691 O O . VAL A 1 89 ? -19.720 35.425 49.007 1.00 22.93 89 VAL A O 1
ATOM 695 N N . LYS A 1 90 ? -19.638 33.214 49.449 1.00 23.80 90 LYS A N 1
ATOM 696 C CA . LYS A 1 90 ? -20.172 33.309 50.794 1.00 22.73 90 LYS A CA 1
ATOM 697 C C . LYS A 1 90 ? -19.071 33.594 51.806 1.00 23.20 90 LYS A C 1
ATOM 698 O O . LYS A 1 90 ? -18.237 32.727 52.113 1.00 23.38 90 LYS A O 1
ATOM 704 N N . CYS A 1 91 ? -19.100 34.802 52.359 1.00 23.19 91 CYS A N 1
ATOM 705 C CA . CYS A 1 91 ? -18.131 35.221 53.377 1.00 22.75 91 CYS A CA 1
ATOM 706 C C . CYS A 1 91 ? -18.319 34.296 54.585 1.00 17.45 91 CYS A C 1
ATOM 707 O O . CYS A 1 91 ? -19.432 34.075 55.027 1.00 17.88 91 CYS A O 1
ATOM 710 N N . PRO A 1 92 ? -17.229 33.682 55.074 1.00 18.69 92 PRO A N 1
ATOM 711 C CA . PRO A 1 92 ? -17.215 32.753 56.213 1.00 17.31 92 PRO A CA 1
ATOM 712 C C . PRO A 1 92 ? -17.010 33.400 57.599 1.00 18.54 92 PRO A C 1
ATOM 713 O O . PRO A 1 92 ? -16.866 32.720 58.621 1.00 16.19 92 PRO A O 1
ATOM 717 N N . ALA A 1 93 ? -16.968 34.719 57.630 1.00 20.05 93 ALA A N 1
ATOM 718 C CA . ALA A 1 93 ? -16.811 35.404 58.904 1.00 26.05 93 ALA A CA 1
ATOM 719 C C . ALA A 1 93 ? -18.029 35.0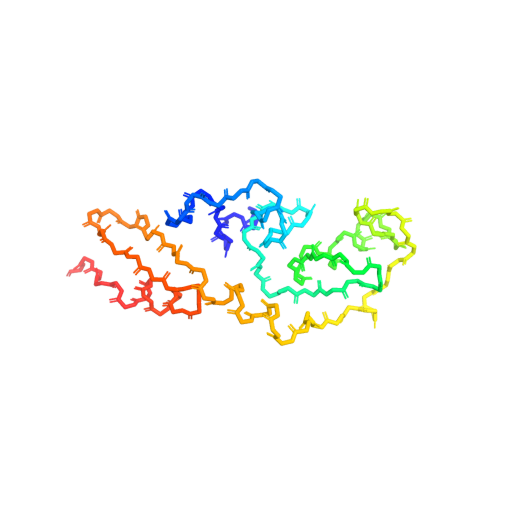46 59.767 1.00 28.10 93 ALA A C 1
ATOM 720 O O . ALA A 1 93 ? -19.160 35.103 59.289 1.00 25.99 93 ALA A O 1
ATOM 722 N N . GLN A 1 94 ? -17.784 34.690 61.029 1.00 31.29 94 GLN A N 1
ATOM 723 C CA . GLN A 1 94 ? -18.825 34.306 61.991 1.00 34.99 94 GLN A CA 1
ATOM 724 C C . GLN A 1 94 ? -20.075 35.194 61.999 1.00 35.18 94 GLN A C 1
ATOM 725 O O . GLN A 1 94 ? -19.973 36.407 62.148 1.00 36.82 94 GLN A O 1
ATOM 731 N N . ASP A 1 95 ? -21.246 34.579 61.822 1.00 38.41 95 ASP A N 1
ATOM 732 C CA . ASP A 1 95 ? -22.538 35.281 61.807 1.00 41.86 95 ASP A CA 1
ATOM 733 C C . ASP A 1 95 ? -22.837 36.207 60.637 1.00 43.09 95 ASP A C 1
ATOM 734 O O . ASP A 1 95 ? -23.920 36.801 60.560 1.00 43.18 95 ASP A O 1
ATOM 739 N N . CYS A 1 96 ? -21.861 36.380 59.754 1.00 43.30 96 CYS A N 1
ATOM 740 C CA . CYS A 1 96 ? -22.058 37.201 58.570 1.00 39.18 96 CYS A CA 1
ATOM 741 C C . CYS A 1 96 ? -22.700 36.284 57.535 1.00 38.15 96 CYS A C 1
ATOM 742 O O . CYS A 1 96 ? -22.202 35.184 57.250 1.00 36.88 96 CYS A O 1
ATOM 745 N N . ASN A 1 97 ? -23.837 36.701 57.012 1.00 36.69 97 ASN A N 1
ATOM 746 C CA . ASN A 1 97 ? -24.509 35.871 56.028 1.00 41.55 97 ASN A CA 1
ATOM 747 C C . ASN A 1 97 ? -24.614 36.670 54.755 1.00 39.87 97 ASN A C 1
ATOM 748 O O . ASN A 1 97 ? -25.688 36.842 54.161 1.00 39.81 97 ASN A O 1
ATOM 753 N N . GLU A 1 98 ? -23.454 37.139 54.334 1.00 37.52 98 GLU A N 1
ATOM 754 C CA . GLU A 1 98 ? -23.354 37.965 53.157 1.00 36.78 98 GLU A CA 1
ATOM 755 C C . GLU A 1 98 ? -22.602 37.276 52.040 1.00 31.54 98 GLU A C 1
ATOM 756 O O . GLU A 1 98 ? -21.647 36.531 52.263 1.00 30.48 98 GLU A O 1
ATOM 762 N N . GLU A 1 99 ? -23.078 37.516 50.833 1.00 27.11 99 GLU A N 1
ATOM 763 C CA . GLU A 1 99 ? -22.485 36.970 49.639 1.00 24.01 99 GLU A CA 1
ATOM 764 C C . GLU A 1 99 ? -22.030 38.172 48.813 1.00 24.61 99 GLU A C 1
ATOM 765 O O . GLU A 1 99 ? -22.768 39.137 48.680 1.00 26.26 99 GLU A O 1
ATOM 771 N N . VAL A 1 100 ? -20.800 38.142 48.306 1.00 23.33 100 VAL A N 1
ATOM 772 C CA . VAL A 1 100 ? -20.281 39.242 47.494 1.00 22.73 100 VAL A CA 1
ATOM 773 C C . VAL A 1 100 ? -19.445 38.706 46.317 1.00 23.67 100 VAL A C 1
ATOM 774 O O . VAL A 1 100 ? -18.942 37.574 46.357 1.00 23.12 100 VAL A O 1
ATOM 778 N N . SER A 1 101 ? -19.259 39.546 45.300 1.00 23.21 101 SER A N 1
ATOM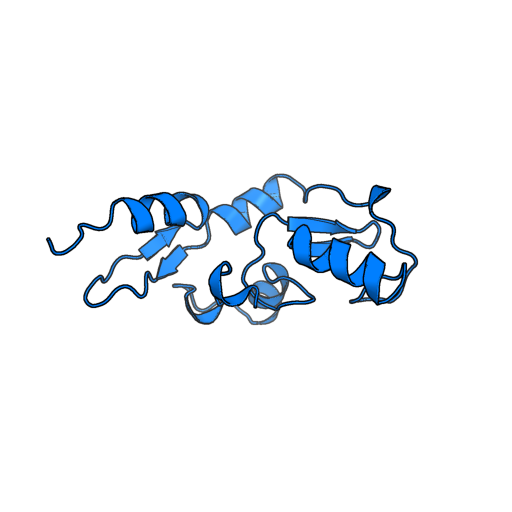 779 C CA . SER A 1 101 ? -18.489 39.179 44.121 1.00 22.66 101 SER A CA 1
ATOM 780 C C . SER A 1 101 ? -17.016 39.086 44.484 1.00 24.59 101 SER A C 1
ATOM 781 O O . SER A 1 101 ? -16.565 39.724 45.435 1.00 25.14 101 SER A O 1
ATOM 784 N N . LEU A 1 102 ? -16.275 38.312 43.700 1.00 23.34 102 LEU A N 1
ATOM 785 C CA . LEU A 1 102 ? -14.858 38.096 43.922 1.00 21.08 102 LEU A CA 1
ATOM 786 C C . LEU A 1 102 ? -14.069 39.393 43.949 1.00 24.68 102 LEU A C 1
ATOM 787 O O . LEU A 1 102 ? -13.154 39.543 44.759 1.00 28.23 102 LEU A O 1
ATOM 792 N N . GLU A 1 103 ? -14.419 40.338 43.081 1.00 25.44 103 GLU A N 1
ATOM 793 C CA . GLU A 1 103 ? -13.703 41.614 43.038 1.00 28.39 103 GLU A CA 1
ATOM 794 C C . GLU A 1 103 ? -14.046 42.516 44.218 1.00 28.88 103 GLU A C 1
ATOM 795 O O . GLU A 1 103 ? -13.235 43.334 44.634 1.00 30.22 103 GLU A O 1
ATOM 801 N N . LYS A 1 104 ? -15.233 42.338 44.791 1.00 27.92 104 LYS A N 1
ATOM 802 C CA . LYS A 1 104 ? -15.624 43.142 45.943 1.00 28.65 104 LYS A CA 1
ATOM 803 C C . LYS A 1 104 ? -15.330 42.450 47.276 1.00 26.34 104 LYS A C 1
ATOM 804 O O . LYS A 1 104 ? -15.541 43.025 48.338 1.00 25.96 104 LYS A O 1
ATOM 810 N N . TYR A 1 105 ? -14.758 41.255 47.219 1.00 22.52 105 TYR A N 1
ATOM 811 C CA . TYR A 1 105 ? -14.477 40.512 48.425 1.00 24.17 105 TYR A CA 1
ATOM 812 C C . TYR A 1 105 ? -13.489 41.144 49.389 1.00 26.48 105 TYR A C 1
ATOM 813 O O . TYR A 1 105 ? -13.821 41.340 50.545 1.00 28.78 105 TYR A O 1
ATOM 822 N N . ASN A 1 106 ? -12.277 41.449 48.946 1.00 29.75 106 ASN A N 1
ATOM 823 C CA . ASN A 1 106 ? -11.302 42.070 49.844 1.00 34.70 106 ASN A CA 1
ATOM 824 C C . ASN A 1 106 ? -11.812 43.329 50.530 1.00 37.34 106 ASN A C 1
ATOM 825 O O . ASN A 1 106 ? -11.424 43.633 51.654 1.00 38.52 106 ASN A O 1
ATOM 830 N N . HIS A 1 107 ? -12.666 44.074 49.844 1.00 38.96 107 HIS A N 1
ATOM 831 C CA . HIS A 1 107 ? -13.219 45.280 50.416 1.00 36.98 107 HIS A CA 1
ATOM 832 C C . HIS A 1 107 ? -14.216 44.923 51.498 1.00 35.40 107 HIS A C 1
ATOM 833 O O . HIS A 1 107 ? -14.320 45.628 52.508 1.00 33.78 107 HIS A O 1
ATOM 840 N N . HIS A 1 108 ? -14.978 43.852 51.263 1.00 34.78 108 HIS A N 1
ATOM 841 C CA . HIS A 1 108 ? -15.969 43.388 52.230 1.00 32.97 108 HIS A CA 1
ATOM 842 C C . HIS A 1 108 ? -15.273 42.867 53.461 1.00 35.13 108 HIS A C 1
ATOM 843 O O . HIS A 1 108 ? -15.733 43.126 54.577 1.00 40.68 108 HIS A O 1
ATOM 850 N N . VAL A 1 109 ? -14.197 42.104 53.276 1.00 31.57 109 VAL A N 1
ATOM 851 C CA . VAL A 1 109 ? -13.504 41.572 54.427 1.00 33.74 109 VAL A CA 1
ATOM 852 C C . VAL A 1 109 ? -13.002 42.698 55.308 1.00 36.30 109 VAL A C 1
ATOM 853 O O . VAL A 1 109 ? -13.346 42.741 56.493 1.00 35.92 109 VAL A O 1
ATOM 857 N N . SER A 1 110 ? -12.314 43.668 54.699 1.00 37.79 110 SER A N 1
ATOM 858 C CA . SER A 1 110 ? -11.737 44.803 55.421 1.00 41.68 110 SER A CA 1
ATOM 859 C C . SER A 1 110 ? -12.809 45.609 56.127 1.00 44.42 110 SER A C 1
ATOM 860 O O . SER A 1 110 ? -12.737 45.852 57.338 1.00 47.40 110 SER A O 1
ATOM 863 N N . SER A 1 111 ? -13.834 45.982 55.374 1.00 44.02 111 SER A N 1
ATOM 864 C CA . SER A 1 111 ? -14.927 46.757 55.926 1.00 45.10 111 SER A CA 1
ATOM 865 C C . SER A 1 111 ? -15.621 46.077 57.116 1.00 43.59 111 SER A C 1
ATOM 866 O O . SER A 1 111 ? -16.446 46.694 57.779 1.00 46.57 111 SER A O 1
ATOM 869 N N . HIS A 1 112 ? -15.292 44.816 57.383 1.00 43.66 112 HIS A N 1
ATOM 870 C CA . HIS A 1 112 ? -15.889 44.085 58.504 1.00 46.06 112 HIS A CA 1
ATOM 871 C C . HIS A 1 112 ? -15.562 44.847 59.780 1.00 48.01 112 HIS A C 1
ATOM 872 O O . HIS A 1 112 ? -14.414 45.246 59.980 1.00 51.76 112 HIS A O 1
ATOM 879 N N . LYS A 1 113 ? -16.566 45.067 60.627 1.00 49.06 113 LYS A N 1
ATOM 880 C CA . LYS A 1 113 ? -16.373 45.796 61.887 1.00 49.63 113 LYS A CA 1
ATOM 881 C C . LYS A 1 113 ? -15.670 44.911 62.930 1.00 48.39 113 LYS A C 1
ATOM 882 O O . LYS A 1 113 ? -16.108 43.796 63.201 1.00 46.16 113 LYS A O 1
ATOM 888 N N . GLU A 1 114 ? -14.564 45.402 63.487 1.00 50.24 114 GLU A N 1
ATOM 889 C CA . GLU A 1 114 ? -13.804 44.643 64.487 1.00 54.08 114 GLU A CA 1
ATOM 890 C C . GLU A 1 114 ? -14.432 44.733 65.890 1.00 55.75 114 GLU A C 1
ATOM 891 O O . GLU A 1 114 ? -15.382 45.496 66.091 1.00 55.61 114 GLU A O 1
ATOM 897 N N . SER A 1 115 ? -13.909 43.958 66.848 1.00 57.04 115 SER A N 1
ATOM 898 C CA . SER A 1 115 ? -14.410 43.967 68.233 1.00 60.26 115 SER A CA 1
ATOM 899 C C . SER A 1 115 ? -14.097 45.294 68.957 1.00 64.33 115 SER A C 1
ATOM 900 O O . SER A 1 115 ? -14.948 46.189 68.995 1.00 66.97 115 SER A O 1
ATOM 903 N N . LYS A 1 116 ? -12.917 45.391 69.574 1.00 67.23 116 LYS A N 1
ATOM 904 C CA . LYS A 1 116 ? -12.447 46.605 70.266 1.00 70.68 116 LYS A CA 1
ATOM 905 C C . LYS A 1 116 ? -13.443 47.331 71.180 1.00 72.84 116 LYS A C 1
ATOM 906 O O . LYS A 1 116 ? -12.991 48.296 71.847 1.00 73.36 116 LYS A O 1
#

Organism: Mus musculus (NCBI:txid10090)

Secondary structure (DSSP, 8-state):
-GGGTS--GGGBSS---HHHHHHTB-TTT-SB-SSEEE-TTS-EEEHHHHHHHHHHT-SB-TTT--B--GGG-BPPPHHHHHHHHH-EEE--STT---EEEHHHHHHHHHTSPP--